Protein AF-A0A5C7RTJ5-F1 (afdb_monomer)

Nearest PDB structures (foldseek):
  2bti-assembly1_A  TM=8.858E-01  e=1.280E-05  Yersinia enterocolitica
  2mf0-assembly1_C  TM=7.910E-01  e=7.516E-06  Pseudomonas protegens Pf-5
  5yvq-assembly1_A  TM=5.275E-01  e=8.891E+00  Muvirus mu

Structure (mmCIF, N/CA/C/O backbone):
data_AF-A0A5C7RTJ5-F1
#
_entry.id   AF-A0A5C7RTJ5-F1
#
loop_
_atom_site.group_PDB
_atom_site.id
_atom_site.type_symbol
_atom_site.label_atom_id
_atom_site.label_alt_id
_atom_site.label_comp_id
_atom_site.label_asym_id
_atom_site.label_entity_id
_atom_site.label_seq_id
_atom_site.pdbx_PDB_ins_code
_atom_site.Cartn_x
_atom_site.Cartn_y
_atom_site.Cartn_z
_atom_site.occupancy
_atom_site.B_iso_or_equiv
_atom_site.auth_seq_id
_atom_site.auth_comp_id
_atom_site.auth_asym_id
_atom_site.auth_atom_id
_atom_site.pdbx_PDB_model_num
ATOM 1 N N . MET A 1 1 ? 1.711 -12.613 4.608 1.00 82.56 1 MET A N 1
ATOM 2 C CA . MET A 1 1 ? 0.826 -11.475 4.942 1.00 82.56 1 MET A CA 1
ATOM 3 C C . MET A 1 1 ? 1.358 -10.810 6.202 1.00 82.56 1 MET A C 1
ATOM 5 O O . MET A 1 1 ? 1.577 -11.515 7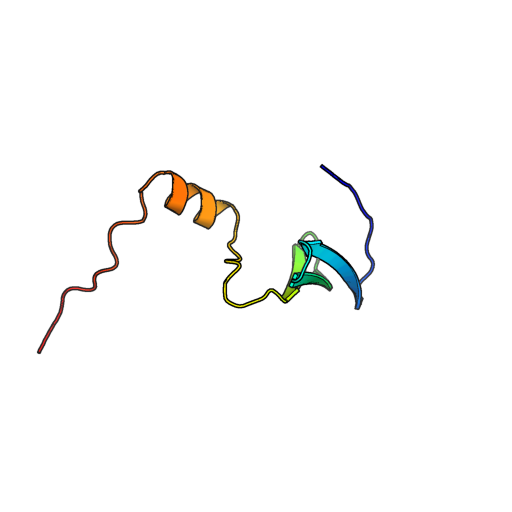.177 1.00 82.56 1 MET A O 1
ATOM 9 N N . LEU A 1 2 ? 1.600 -9.498 6.164 1.00 93.75 2 LEU A N 1
ATOM 10 C CA . LEU A 1 2 ? 1.978 -8.682 7.323 1.00 93.75 2 LEU A CA 1
ATOM 11 C C . LEU A 1 2 ? 0.781 -7.797 7.695 1.00 93.75 2 LEU A C 1
ATOM 13 O O . LEU A 1 2 ? 0.174 -7.208 6.806 1.00 93.75 2 LEU A O 1
ATOM 17 N N . ILE A 1 3 ? 0.434 -7.715 8.981 1.00 94.69 3 ILE A N 1
ATOM 18 C CA . ILE A 1 3 ? -0.760 -7.002 9.460 1.00 94.69 3 ILE A CA 1
ATOM 19 C C . ILE A 1 3 ? -0.315 -5.821 10.318 1.00 94.69 3 ILE A C 1
ATOM 21 O O . ILE A 1 3 ? 0.401 -6.007 11.299 1.00 94.69 3 ILE A O 1
ATOM 25 N N . LEU A 1 4 ? -0.746 -4.612 9.956 1.00 95.00 4 LEU A N 1
ATOM 26 C CA . LEU A 1 4 ? -0.406 -3.373 10.655 1.00 95.00 4 LEU A CA 1
ATOM 27 C C . LEU A 1 4 ? -1.661 -2.516 10.835 1.00 95.00 4 LEU A C 1
ATOM 29 O O . LEU A 1 4 ? -2.410 -2.297 9.885 1.00 95.00 4 LEU A O 1
ATOM 33 N N . THR A 1 5 ? -1.859 -1.974 12.034 1.00 94.81 5 THR A N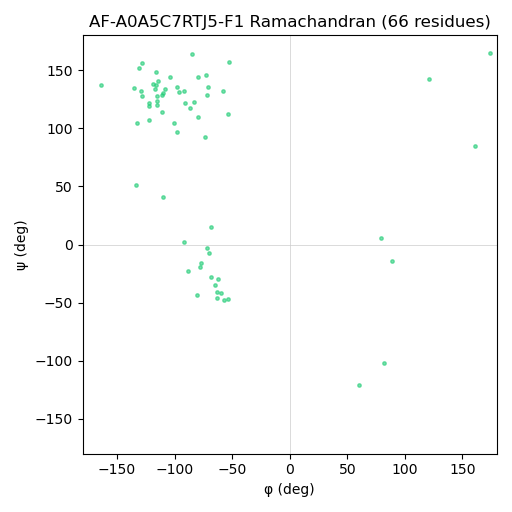 1
ATOM 34 C CA . THR A 1 5 ? -2.945 -1.023 12.311 1.00 94.81 5 THR A CA 1
ATOM 35 C C . THR A 1 5 ? -2.445 0.396 12.088 1.00 94.81 5 THR A C 1
ATOM 37 O O . THR A 1 5 ? -1.476 0.806 12.732 1.00 94.81 5 THR A O 1
ATOM 40 N N . ARG A 1 6 ? -3.090 1.148 11.189 1.00 96.25 6 ARG A N 1
ATOM 41 C CA . ARG A 1 6 ? -2.769 2.551 10.883 1.00 96.25 6 ARG A CA 1
ATOM 42 C C . ARG A 1 6 ? -3.948 3.476 11.186 1.00 96.25 6 ARG A C 1
ATOM 44 O O . ARG A 1 6 ? -5.093 3.141 10.886 1.00 96.25 6 ARG A O 1
ATOM 51 N N . ARG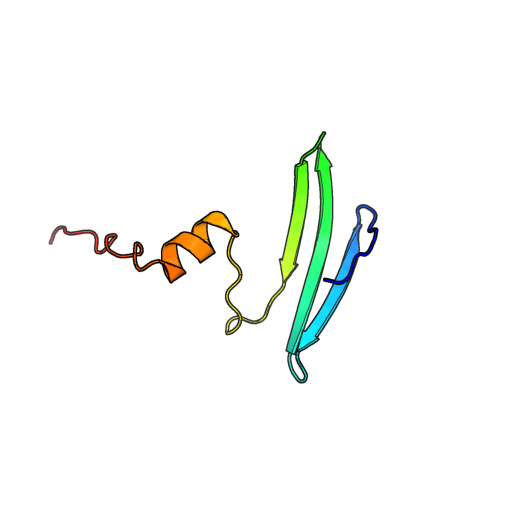 A 1 7 ? -3.665 4.639 11.773 1.00 96.81 7 ARG A N 1
ATOM 52 C CA . ARG A 1 7 ? -4.622 5.744 11.957 1.00 96.81 7 ARG A CA 1
ATOM 53 C C . ARG A 1 7 ? -4.673 6.628 10.709 1.00 96.81 7 ARG A C 1
ATOM 55 O O . ARG A 1 7 ? -3.785 6.579 9.863 1.00 96.81 7 ARG A O 1
ATOM 62 N N . ILE A 1 8 ? -5.709 7.461 10.602 1.00 97.88 8 ILE A N 1
ATOM 63 C CA . ILE A 1 8 ? -5.802 8.481 9.545 1.00 97.88 8 ILE A CA 1
ATOM 64 C C . ILE A 1 8 ? -4.581 9.408 9.632 1.00 97.88 8 ILE A C 1
ATOM 66 O O . ILE A 1 8 ? -4.233 9.874 10.714 1.00 97.88 8 ILE A O 1
ATOM 70 N N . GLY A 1 9 ? -3.939 9.656 8.493 1.00 97.31 9 GLY A N 1
ATOM 71 C CA . GLY A 1 9 ? -2.698 10.419 8.367 1.00 97.31 9 GLY A CA 1
ATOM 72 C C . GLY A 1 9 ? -1.427 9.577 8.502 1.00 97.31 9 GLY A C 1
ATOM 73 O O . GLY A 1 9 ? -0.355 10.038 8.116 1.00 97.31 9 GLY A O 1
ATOM 74 N N . GLU A 1 10 ? -1.512 8.336 8.990 1.00 98.12 10 GLU A N 1
ATOM 75 C CA . GLU A 1 10 ? -0.338 7.472 9.085 1.00 98.12 10 GLU A CA 1
ATOM 76 C C . GLU A 1 10 ? -0.001 6.832 7.735 1.00 98.12 10 GLU A C 1
ATOM 78 O O . GLU A 1 10 ? -0.874 6.454 6.946 1.00 98.12 10 GLU A O 1
ATOM 83 N N . THR A 1 11 ? 1.302 6.691 7.499 1.00 97.75 11 THR A N 1
ATOM 84 C CA . THR A 1 11 ? 1.867 6.096 6.288 1.00 97.75 11 THR A CA 1
ATOM 85 C C . THR A 1 11 ? 2.627 4.825 6.642 1.00 97.75 11 THR A C 1
ATOM 87 O O . THR A 1 11 ? 3.363 4.785 7.627 1.00 97.75 11 THR A O 1
ATOM 90 N N . LEU A 1 12 ? 2.453 3.790 5.828 1.00 96.69 12 LEU A N 1
ATOM 91 C CA . LEU A 1 12 ? 3.310 2.610 5.785 1.00 96.69 12 LEU A CA 1
ATOM 92 C C . LEU A 1 12 ? 4.205 2.693 4.543 1.00 96.69 12 LEU A C 1
ATOM 94 O O . LEU A 1 12 ? 3.780 3.187 3.497 1.00 96.69 12 LEU A O 1
ATOM 98 N N . LYS A 1 13 ? 5.444 2.225 4.671 1.00 95.62 13 LYS A N 1
ATOM 99 C CA . LYS A 1 13 ? 6.419 2.179 3.581 1.00 95.62 13 LYS A CA 1
ATOM 100 C C . LYS A 1 13 ? 6.747 0.733 3.249 1.00 95.62 13 LYS A C 1
ATOM 102 O O . LYS A 1 13 ? 6.830 -0.101 4.148 1.00 95.62 13 LYS A O 1
ATOM 107 N N . ILE A 1 14 ? 6.891 0.458 1.962 1.00 95.75 14 ILE A N 1
ATOM 108 C CA . ILE A 1 14 ? 7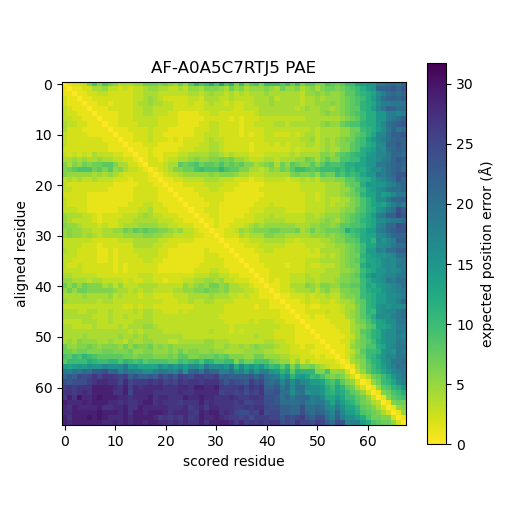.300 -0.832 1.423 1.00 95.75 14 ILE A CA 1
ATOM 109 C C . ILE A 1 14 ? 8.553 -0.565 0.596 1.00 95.75 14 ILE A C 1
ATOM 111 O O . ILE A 1 14 ? 8.472 0.035 -0.477 1.00 95.75 14 ILE A O 1
ATOM 115 N N . ASP A 1 15 ? 9.699 -0.979 1.122 1.00 94.56 15 ASP A N 1
ATOM 116 C CA . ASP A 1 15 ? 10.985 -0.870 0.444 1.00 94.56 15 ASP A CA 1
ATOM 117 C C . ASP A 1 15 ? 11.171 -2.052 -0.518 1.00 94.56 15 ASP A C 1
ATOM 119 O O . ASP A 1 15 ? 11.134 -3.217 -0.116 1.00 94.56 15 ASP A O 1
ATOM 123 N N . LEU A 1 16 ? 11.386 -1.746 -1.797 1.00 90.56 16 LEU A N 1
ATOM 124 C CA . LEU A 1 16 ? 11.690 -2.699 -2.869 1.00 90.56 16 LEU A CA 1
ATOM 125 C C . LEU A 1 16 ? 13.147 -2.528 -3.333 1.00 90.56 16 LEU A C 1
ATOM 127 O O . LEU A 1 16 ? 13.458 -2.547 -4.522 1.00 90.56 16 LEU A O 1
ATOM 131 N N . GLY A 1 17 ? 14.055 -2.322 -2.377 1.00 89.69 17 GLY A N 1
ATOM 132 C CA . GLY A 1 17 ? 15.467 -2.054 -2.640 1.00 89.69 17 GLY A CA 1
ATOM 133 C 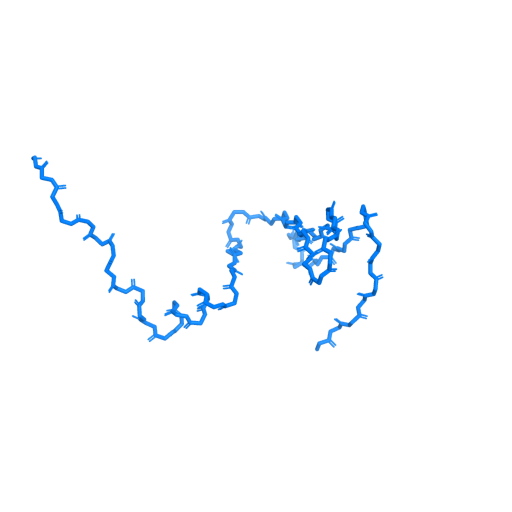C . GLY A 1 17 ? 15.713 -0.586 -2.980 1.00 89.69 17 GLY A C 1
ATOM 134 O O . GLY A 1 17 ? 15.782 0.240 -2.076 1.00 89.69 17 GLY A O 1
ATOM 135 N N . ALA A 1 18 ? 15.879 -0.270 -4.268 1.00 89.69 18 ALA A N 1
ATOM 136 C CA . ALA A 1 18 ? 16.151 1.099 -4.728 1.00 89.69 18 ALA A CA 1
ATOM 137 C C . ALA A 1 18 ? 14.899 1.994 -4.751 1.00 89.69 18 ALA A C 1
ATOM 139 O O . ALA A 1 18 ? 15.011 3.217 -4.749 1.00 89.69 18 ALA A O 1
ATOM 140 N N . GLU A 1 19 ? 13.721 1.377 -4.754 1.00 92.12 19 GLU A N 1
ATOM 141 C CA . GLU A 1 19 ? 12.432 2.041 -4.892 1.00 92.12 19 GLU A CA 1
ATOM 142 C C . GLU A 1 19 ? 11.587 1.860 -3.629 1.00 92.12 19 GLU A C 1
ATOM 144 O O . GLU A 1 19 ? 11.652 0.824 -2.961 1.00 92.12 19 GLU A O 1
ATOM 149 N N . VAL A 1 20 ? 10.754 2.852 -3.310 1.00 94.38 20 VAL A N 1
ATOM 150 C CA . VAL A 1 20 ? 9.894 2.829 -2.119 1.00 94.38 20 VAL A CA 1
ATOM 151 C C . VAL A 1 20 ? 8.458 3.134 -2.503 1.00 94.38 20 VAL A C 1
ATOM 153 O O . VAL A 1 20 ? 8.163 4.170 -3.099 1.00 94.38 20 VAL A O 1
ATOM 156 N N . ILE A 1 21 ? 7.542 2.263 -2.089 1.00 96.50 21 ILE A N 1
ATOM 157 C CA . ILE A 1 21 ? 6.105 2.514 -2.177 1.00 96.50 21 ILE A CA 1
ATOM 158 C C . ILE A 1 21 ? 5.630 3.047 -0.830 1.00 96.50 21 ILE A C 1
ATOM 160 O O . ILE A 1 21 ? 5.908 2.467 0.220 1.00 96.50 21 ILE A O 1
ATOM 164 N N . SER A 1 22 ? 4.880 4.143 -0.850 1.00 96.94 22 SER A N 1
ATOM 165 C CA . SER A 1 22 ? 4.234 4.702 0.338 1.00 96.94 22 SER A CA 1
ATOM 166 C C . SER A 1 22 ? 2.728 4.513 0.248 1.00 96.94 22 SER A C 1
ATOM 168 O O . SER A 1 22 ? 2.112 4.848 -0.763 1.00 96.94 22 SER A O 1
ATOM 170 N N . VAL A 1 23 ? 2.124 3.994 1.314 1.00 97.44 23 VAL A N 1
ATOM 171 C CA . VAL A 1 23 ? 0.675 3.824 1.419 1.00 97.44 23 VAL A CA 1
ATOM 172 C C . VAL A 1 23 ? 0.179 4.588 2.642 1.00 97.44 23 VAL A C 1
ATOM 174 O O . VAL A 1 23 ? 0.584 4.321 3.770 1.00 97.44 23 VAL A O 1
ATOM 177 N N . THR A 1 24 ? -0.698 5.558 2.424 1.00 98.06 24 THR A N 1
ATOM 178 C CA . THR A 1 24 ? -1.182 6.482 3.454 1.00 98.06 24 THR A CA 1
ATOM 179 C C . THR A 1 24 ? -2.676 6.309 3.656 1.00 98.06 24 THR A C 1
ATOM 181 O O . THR A 1 24 ? -3.450 6.300 2.696 1.00 98.06 24 THR A O 1
ATOM 184 N N . VAL A 1 25 ? -3.114 6.228 4.910 1.00 98.19 25 VAL A N 1
ATOM 185 C CA . VAL A 1 25 ? -4.544 6.254 5.235 1.00 98.19 25 VAL A CA 1
ATOM 186 C C . VAL A 1 25 ? -5.020 7.703 5.199 1.00 98.19 25 VAL A C 1
ATOM 188 O O . VAL A 1 25 ? -4.680 8.499 6.067 1.00 98.19 25 VAL A O 1
ATOM 191 N N . LEU A 1 26 ? -5.820 8.061 4.200 1.00 98.06 26 LEU A N 1
ATOM 192 C CA . LEU A 1 26 ? -6.306 9.431 4.007 1.00 98.06 26 LEU A CA 1
ATOM 193 C C . LEU A 1 26 ? -7.612 9.709 4.758 1.00 98.06 26 LEU A C 1
ATOM 195 O O . LEU A 1 26 ? -7.933 10.860 5.032 1.00 98.06 26 LEU A O 1
ATOM 199 N N . GLY A 1 27 ? -8.388 8.675 5.076 1.00 97.69 27 GLY A N 1
ATOM 200 C CA . GLY A 1 27 ? -9.642 8.831 5.803 1.00 97.69 27 GLY A CA 1
ATOM 201 C C . GLY A 1 27 ? -10.415 7.528 5.925 1.00 97.69 27 GLY A C 1
ATOM 202 O O . GLY A 1 27 ? -10.151 6.568 5.203 1.00 97.69 27 GLY A O 1
ATOM 203 N N . VAL A 1 28 ? -11.395 7.512 6.821 1.00 97.06 28 VAL A N 1
ATOM 204 C CA . VAL A 1 28 ? -12.320 6.390 7.006 1.00 97.06 28 VAL A CA 1
ATOM 205 C C . VAL A 1 28 ? -13.742 6.939 6.977 1.00 97.06 28 VAL A C 1
ATOM 207 O O . VAL A 1 28 ? -14.035 7.941 7.626 1.00 97.06 28 VAL A O 1
ATOM 210 N N . LYS A 1 29 ? -14.624 6.299 6.209 1.00 96.56 29 LYS A N 1
ATOM 211 C CA . LYS A 1 29 ? -16.052 6.621 6.132 1.00 96.56 29 LYS A CA 1
ATOM 212 C C . LYS A 1 29 ? -16.853 5.328 6.243 1.00 96.56 29 LYS A C 1
ATOM 214 O O . LYS A 1 29 ? -16.938 4.563 5.285 1.00 96.56 29 LYS A O 1
ATOM 219 N N . GLY A 1 30 ? -17.449 5.092 7.410 1.00 95.94 30 GLY A N 1
ATOM 220 C CA . GLY A 1 30 ? -18.120 3.824 7.699 1.00 95.94 30 GLY A CA 1
ATOM 221 C C . GLY A 1 30 ? -17.132 2.662 7.602 1.00 95.94 30 GLY A C 1
ATOM 222 O O . GLY A 1 30 ? -16.114 2.660 8.286 1.00 95.94 30 GLY A O 1
ATOM 223 N N . ASN A 1 31 ? -17.412 1.707 6.718 1.00 94.94 31 ASN A N 1
ATOM 224 C CA . ASN A 1 31 ? -16.538 0.568 6.427 1.00 94.94 31 ASN A CA 1
ATOM 225 C C . ASN A 1 31 ? -15.560 0.812 5.261 1.00 94.94 31 ASN A C 1
ATOM 227 O O . ASN A 1 31 ? -14.830 -0.099 4.881 1.00 94.94 31 ASN A O 1
ATOM 231 N N . GLN A 1 32 ? -15.553 2.008 4.666 1.00 96.06 32 GLN A N 1
ATOM 232 C CA . GLN A 1 32 ? -14.662 2.346 3.559 1.00 96.06 32 GLN A CA 1
ATOM 233 C C . GLN A 1 32 ? -13.443 3.111 4.062 1.00 96.06 32 GLN A C 1
ATOM 235 O O . GLN A 1 32 ? -13.561 4.070 4.826 1.00 96.06 32 GLN A O 1
ATOM 240 N N . VAL A 1 33 ? -12.268 2.727 3.570 1.00 97.00 33 VAL A N 1
ATOM 241 C CA . VAL A 1 33 ? -11.009 3.418 3.846 1.00 97.00 33 VAL A CA 1
ATOM 242 C C . VAL A 1 33 ? -10.535 4.091 2.567 1.00 97.00 33 VAL A C 1
ATOM 244 O O . VAL A 1 33 ? -10.444 3.464 1.513 1.00 97.00 33 VAL A O 1
ATOM 247 N N . ARG A 1 34 ? -10.220 5.383 2.651 1.00 97.50 34 ARG A N 1
ATOM 248 C CA . ARG A 1 34 ? -9.548 6.106 1.575 1.00 97.50 34 ARG A CA 1
ATOM 249 C C . ARG A 1 34 ? -8.049 5.916 1.746 1.00 97.50 34 ARG A C 1
ATOM 251 O O . ARG A 1 34 ? -7.485 6.349 2.747 1.00 97.50 34 ARG A O 1
ATOM 258 N N . VAL A 1 35 ? -7.418 5.294 0.762 1.00 97.56 35 VAL A N 1
ATOM 259 C CA . VAL A 1 35 ? -5.987 4.990 0.776 1.00 97.56 35 VAL A CA 1
ATOM 260 C C . VAL A 1 35 ? -5.306 5.769 -0.344 1.00 97.56 35 VAL A C 1
ATOM 262 O O . VAL A 1 35 ? -5.756 5.737 -1.488 1.00 97.56 35 VAL A O 1
ATOM 265 N N . GLY A 1 36 ? -4.251 6.504 -0.007 1.00 97.50 36 GLY A N 1
ATOM 266 C CA . GLY A 1 36 ? -3.325 7.090 -0.969 1.00 97.50 36 GLY A CA 1
ATOM 267 C C . GLY A 1 36 ? -2.173 6.125 -1.197 1.00 97.50 36 GLY A C 1
ATOM 268 O O . GLY A 1 36 ? -1.619 5.612 -0.230 1.00 97.50 36 GLY A O 1
ATOM 269 N N . ILE A 1 37 ? -1.823 5.865 -2.452 1.00 97.38 37 ILE A N 1
ATOM 270 C CA . ILE A 1 37 ? -0.675 5.030 -2.8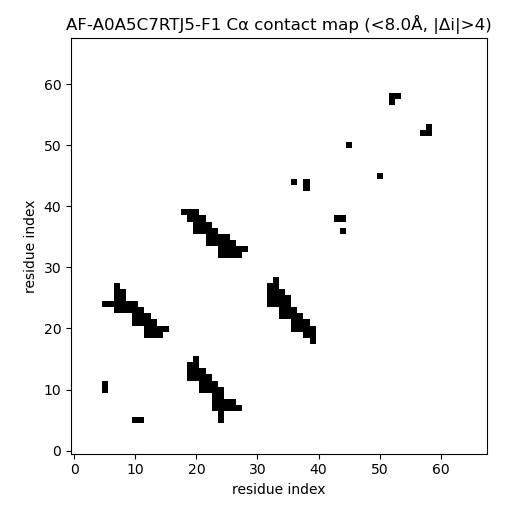09 1.00 97.38 37 ILE A CA 1
ATOM 271 C C . ILE A 1 37 ? 0.235 5.881 -3.682 1.00 97.38 37 ILE A C 1
ATOM 273 O O . ILE A 1 37 ? -0.195 6.384 -4.720 1.00 97.38 37 ILE A O 1
ATOM 277 N N . GLN A 1 38 ? 1.477 6.051 -3.249 1.00 96.31 38 GLN A N 1
ATOM 278 C CA . GLN A 1 38 ? 2.534 6.660 -4.035 1.00 96.31 38 GLN A CA 1
ATOM 279 C C . GLN A 1 38 ? 3.542 5.572 -4.375 1.00 96.31 38 GLN A C 1
ATOM 281 O O . GLN A 1 38 ? 4.192 5.023 -3.487 1.00 96.31 38 GLN A O 1
ATOM 286 N N . ALA A 1 39 ? 3.635 5.257 -5.660 1.00 95.75 39 ALA A N 1
ATOM 287 C CA . ALA A 1 39 ? 4.571 4.291 -6.202 1.00 95.75 39 ALA A CA 1
ATOM 288 C C . ALA A 1 39 ? 5.305 4.912 -7.407 1.00 95.75 39 ALA A C 1
ATOM 290 O O . ALA A 1 39 ? 4.744 5.791 -8.075 1.00 95.75 39 ALA A O 1
ATOM 291 N N . PRO A 1 40 ? 6.540 4.477 -7.682 1.00 93.94 40 PRO A N 1
ATOM 292 C CA . PRO A 1 40 ? 7.241 4.739 -8.938 1.00 93.94 40 PRO A CA 1
ATOM 293 C C . PRO A 1 40 ? 6.427 4.336 -10.174 1.00 93.94 40 PRO A C 1
ATOM 295 O O . PRO A 1 40 ? 5.527 3.500 -10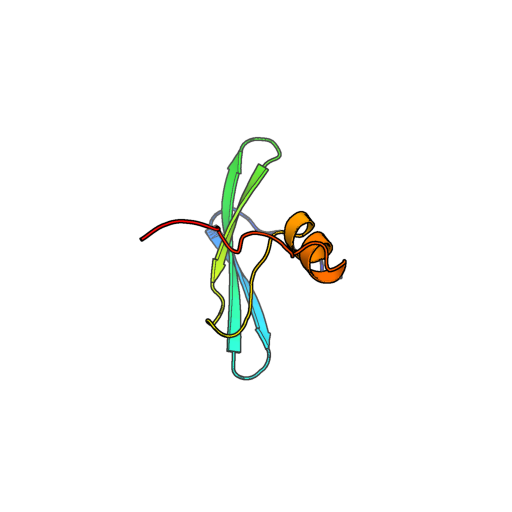.103 1.00 93.94 40 PRO A O 1
ATOM 298 N N . LYS A 1 41 ? 6.736 4.941 -11.328 1.00 89.94 41 LYS A N 1
ATOM 299 C CA . LYS A 1 41 ? 5.945 4.776 -12.567 1.00 89.94 41 LYS A CA 1
ATOM 300 C C . LYS A 1 41 ? 6.025 3.372 -13.164 1.00 89.94 41 LYS A C 1
ATOM 302 O O . LYS A 1 41 ? 5.119 2.962 -13.882 1.00 89.94 41 LYS A O 1
ATOM 307 N N . ASP A 1 42 ? 7.125 2.683 -12.915 1.00 90.44 42 ASP A N 1
ATOM 308 C CA . ASP A 1 42 ? 7.410 1.322 -13.354 1.00 90.44 42 ASP A CA 1
ATOM 309 C C . ASP A 1 42 ? 6.669 0.266 -12.522 1.00 90.44 42 ASP A C 1
ATOM 311 O O . ASP A 1 42 ? 6.518 -0.867 -12.978 1.00 90.44 42 ASP A O 1
ATOM 315 N N . ILE A 1 43 ? 6.142 0.639 -11.349 1.00 91.38 43 ILE A N 1
ATOM 316 C CA . ILE A 1 43 ? 5.387 -0.258 -10.475 1.00 91.38 43 ILE A CA 1
ATOM 317 C C . ILE A 1 43 ? 3.882 -0.004 -10.662 1.00 91.38 43 ILE A C 1
ATOM 319 O O . ILE A 1 43 ? 3.346 0.987 -10.155 1.00 91.38 43 ILE A O 1
ATOM 323 N N . PRO A 1 44 ? 3.156 -0.892 -11.366 1.00 91.25 44 PRO A N 1
ATOM 324 C CA . PRO A 1 44 ? 1.727 -0.724 -11.568 1.00 91.25 44 PRO A CA 1
ATOM 325 C C . PRO A 1 44 ? 0.946 -0.956 -10.269 1.00 91.25 44 PRO A C 1
ATOM 327 O O . PRO A 1 44 ? 1.151 -1.940 -9.558 1.00 91.25 44 PRO A O 1
ATOM 330 N N . VAL A 1 45 ? -0.013 -0.071 -9.991 1.00 93.12 45 VAL A N 1
ATOM 331 C CA . VAL A 1 45 ? -0.937 -0.181 -8.855 1.00 93.12 45 VAL A CA 1
ATOM 332 C C . VAL A 1 45 ? -2.350 -0.369 -9.393 1.00 93.12 45 VAL A C 1
ATOM 334 O O . VAL A 1 45 ? -2.878 0.481 -10.111 1.00 93.12 45 VAL A O 1
ATOM 337 N N . HIS A 1 46 ? -2.979 -1.482 -9.030 1.00 93.25 46 HIS A N 1
ATOM 338 C CA . HIS A 1 46 ? -4.322 -1.840 -9.474 1.00 93.25 46 HIS A CA 1
ATOM 339 C C . HIS A 1 46 ? -5.212 -2.179 -8.284 1.00 93.25 46 HIS A C 1
ATOM 341 O O . HIS A 1 46 ? -4.736 -2.586 -7.227 1.00 93.25 46 HIS A O 1
ATOM 347 N N . ARG A 1 47 ? -6.526 -2.043 -8.476 1.00 92.75 47 ARG A N 1
ATOM 348 C CA . ARG A 1 47 ? -7.489 -2.697 -7.591 1.00 92.75 47 ARG A CA 1
ATOM 349 C C . ARG A 1 47 ? -7.480 -4.197 -7.877 1.00 92.75 47 ARG A C 1
ATOM 351 O O . ARG A 1 47 ? -7.284 -4.585 -9.031 1.00 92.75 47 ARG A O 1
ATOM 358 N N . GLU A 1 48 ? -7.689 -5.012 -6.853 1.00 91.81 48 GLU A N 1
ATOM 359 C CA . GLU A 1 48 ? -7.608 -6.474 -6.941 1.00 91.81 48 GLU A CA 1
ATOM 360 C C . GLU A 1 48 ? -8.505 -7.031 -8.052 1.00 91.81 48 GLU A C 1
ATOM 362 O O . GLU A 1 48 ? -8.033 -7.758 -8.923 1.00 91.81 48 GLU A O 1
ATOM 367 N N . GLU A 1 49 ? -9.760 -6.584 -8.127 1.00 90.56 49 GLU A N 1
ATOM 368 C CA . GLU A 1 49 ? -10.720 -7.055 -9.124 1.00 90.56 49 GLU A CA 1
ATOM 369 C C . GLU A 1 49 ? -10.290 -6.754 -10.569 1.00 90.56 49 GLU A C 1
ATOM 371 O O . GLU A 1 49 ? -10.627 -7.488 -11.501 1.00 90.56 49 GLU A O 1
ATOM 376 N N . ILE A 1 50 ? -9.530 -5.673 -10.769 1.00 92.06 50 ILE A N 1
ATOM 377 C CA . ILE A 1 50 ? -8.972 -5.304 -12.072 1.00 92.06 50 ILE A CA 1
ATOM 378 C C . ILE A 1 50 ? -7.719 -6.128 -12.358 1.00 92.06 50 ILE A C 1
ATOM 380 O O . ILE A 1 50 ? -7.571 -6.636 -13.469 1.00 92.06 50 ILE A O 1
ATOM 384 N N . TYR A 1 51 ? -6.847 -6.296 -11.362 1.00 90.69 51 TYR A N 1
ATOM 385 C CA . TYR A 1 51 ? -5.644 -7.115 -11.481 1.00 90.69 51 TYR A CA 1
ATOM 386 C C . TYR A 1 51 ? -5.987 -8.554 -11.875 1.00 90.69 51 TYR A C 1
ATOM 388 O O . TYR A 1 51 ? -5.431 -9.075 -12.840 1.00 90.69 51 TYR A O 1
ATOM 396 N N . GLU A 1 52 ? -6.963 -9.168 -11.205 1.00 91.25 52 GLU A N 1
ATOM 397 C CA . GLU A 1 52 ? -7.405 -10.520 -11.533 1.00 91.25 52 GLU A CA 1
ATOM 398 C C . GLU A 1 52 ? -7.932 -10.642 -12.967 1.00 91.25 52 GLU A C 1
ATOM 400 O O . GLU A 1 52 ? -7.627 -11.612 -13.658 1.00 91.25 52 GLU A O 1
ATOM 405 N N . ARG A 1 53 ? -8.715 -9.663 -13.443 1.00 89.81 53 ARG A N 1
ATOM 406 C CA . ARG A 1 53 ? -9.212 -9.650 -14.831 1.00 89.81 53 ARG A CA 1
ATOM 407 C C . ARG A 1 53 ? -8.072 -9.552 -15.843 1.00 89.81 53 ARG A C 1
ATOM 409 O O . ARG A 1 53 ? -8.108 -10.232 -16.864 1.00 89.81 53 ARG A O 1
ATOM 416 N N . ILE A 1 54 ? -7.059 -8.733 -15.560 1.00 88.25 54 ILE A N 1
ATOM 417 C CA . ILE A 1 54 ? -5.866 -8.622 -16.410 1.00 88.25 54 ILE A CA 1
ATOM 418 C C . ILE A 1 54 ? -5.118 -9.961 -16.445 1.00 88.25 54 ILE A C 1
ATOM 420 O O . ILE A 1 54 ? -4.781 -10.434 -17.528 1.00 88.25 54 ILE A O 1
ATOM 424 N N . GLN A 1 55 ? -4.918 -10.602 -15.288 1.00 85.62 55 GLN A N 1
ATOM 425 C CA . GLN A 1 55 ? -4.227 -11.895 -15.185 1.00 85.62 55 GLN A CA 1
ATOM 426 C C . GLN A 1 55 ? -4.975 -13.037 -15.883 1.00 85.62 55 GLN A C 1
ATOM 428 O O . GLN A 1 55 ? -4.347 -13.903 -16.485 1.00 85.62 55 GLN A O 1
ATOM 433 N N . ARG A 1 56 ? -6.314 -13.019 -15.868 1.00 86.50 56 ARG A N 1
ATOM 434 C CA . ARG A 1 56 ? -7.146 -13.988 -16.602 1.00 86.50 56 ARG A CA 1
ATOM 435 C C . ARG A 1 56 ? -7.102 -13.815 -18.127 1.00 86.50 56 ARG A C 1
ATOM 437 O O . ARG A 1 56 ? -7.618 -14.661 -18.846 1.00 86.50 56 ARG A O 1
ATOM 444 N N . GLY A 1 57 ? -6.467 -12.755 -18.637 1.00 75.69 57 GLY A N 1
ATOM 445 C CA . GLY A 1 57 ? -6.400 -12.475 -20.074 1.00 75.69 57 GLY A CA 1
ATOM 446 C C . GLY A 1 57 ? -7.673 -11.838 -20.643 1.00 75.69 57 GLY A C 1
ATOM 447 O O . GLY A 1 57 ? -7.740 -11.578 -21.845 1.00 75.69 57 GLY A O 1
ATOM 448 N N . ASP A 1 58 ? -8.638 -11.497 -19.782 1.00 69.00 58 ASP A N 1
ATOM 449 C CA . ASP A 1 58 ? -9.904 -10.838 -20.137 1.00 69.00 58 ASP A CA 1
ATOM 450 C C . ASP A 1 58 ? -9.702 -9.359 -20.531 1.00 69.00 58 ASP A C 1
ATOM 452 O O . ASP A 1 58 ? -10.632 -8.667 -20.942 1.00 69.00 58 ASP A O 1
ATOM 456 N N . GLY A 1 59 ? -8.464 -8.859 -20.451 1.00 58.56 59 GLY A N 1
ATOM 457 C CA . GLY A 1 59 ? -8.046 -7.507 -20.837 1.00 58.56 59 GLY A CA 1
ATOM 458 C C . GLY A 1 59 ? -8.086 -7.205 -22.342 1.00 58.56 59 GLY A C 1
ATOM 459 O O . GLY A 1 59 ? -7.499 -6.215 -22.779 1.00 58.56 59 GLY A O 1
ATOM 460 N N . ARG A 1 60 ? -8.759 -8.022 -23.162 1.00 58.75 60 ARG A N 1
ATOM 461 C CA . ARG A 1 60 ? -9.032 -7.701 -24.569 1.00 58.75 60 ARG A CA 1
ATOM 462 C C . ARG A 1 60 ? -10.441 -7.142 -24.705 1.00 58.75 60 ARG A C 1
ATOM 464 O O . ARG A 1 60 ? -11.400 -7.891 -24.844 1.00 58.75 60 ARG A O 1
ATOM 471 N N . THR A 1 61 ? -10.537 -5.815 -24.730 1.00 54.47 61 THR A N 1
ATOM 472 C CA . THR A 1 61 ? -11.125 -5.019 -25.832 1.00 54.47 61 THR A CA 1
ATOM 473 C C . THR A 1 61 ? -11.483 -3.634 -25.301 1.00 54.47 61 THR A C 1
ATOM 475 O O . THR A 1 61 ? -12.620 -3.359 -24.952 1.00 54.47 61 THR A O 1
ATOM 478 N N . LEU A 1 62 ? -10.495 -2.740 -25.287 1.00 52.91 62 LEU A N 1
ATOM 479 C CA . LEU A 1 62 ? -10.701 -1.329 -25.618 1.00 52.91 62 LEU A CA 1
ATOM 480 C C . LEU A 1 62 ? -9.582 -0.897 -26.580 1.00 52.91 62 LEU A C 1
ATOM 482 O O . LEU A 1 62 ? -8.911 0.108 -26.379 1.00 52.91 62 LEU A O 1
ATOM 486 N N . LYS A 1 63 ? -9.378 -1.656 -27.668 1.00 47.84 63 LYS A N 1
ATOM 487 C CA . LYS A 1 63 ? -9.098 -0.976 -28.936 1.00 47.84 63 LYS A CA 1
ATOM 488 C C . LYS A 1 63 ? -10.444 -0.408 -29.353 1.00 47.84 63 LYS A C 1
ATOM 490 O O . LYS A 1 63 ? -11.262 -1.125 -29.921 1.00 47.84 63 LYS A O 1
ATOM 495 N N . ALA A 1 64 ? -10.701 0.834 -28.956 1.00 46.78 64 ALA A N 1
ATOM 496 C CA . ALA A 1 64 ? -11.783 1.602 -29.536 1.00 46.78 64 ALA A CA 1
ATOM 497 C C . ALA A 1 64 ? -11.572 1.583 -31.053 1.00 46.78 64 ALA A C 1
ATOM 499 O O . ALA A 1 64 ? -10.569 2.076 -31.568 1.00 46.78 64 ALA A O 1
ATOM 500 N N . VAL A 1 65 ? -12.483 0.910 -31.744 1.00 51.53 65 VAL A N 1
ATOM 501 C CA . VAL A 1 65 ? -12.689 1.101 -33.169 1.00 51.53 65 VAL A CA 1
ATOM 502 C C . VAL A 1 65 ? -13.365 2.459 -33.321 1.00 51.53 65 VAL A C 1
ATOM 504 O O . VAL A 1 65 ? -14.392 2.702 -32.687 1.00 51.53 65 VAL A O 1
ATOM 507 N N . GLY A 1 66 ? -12.804 3.299 -34.190 1.00 45.16 66 GLY A N 1
ATOM 508 C CA . GLY A 1 66 ? -13.509 4.411 -34.821 1.00 45.16 66 GLY A CA 1
ATOM 509 C C . GLY A 1 66 ? -12.916 5.791 -34.558 1.00 45.16 66 GLY A C 1
ATOM 510 O O . GLY A 1 66 ? -12.506 6.078 -33.443 1.00 45.16 66 GLY A O 1
ATOM 511 N N . HIS A 1 67 ? -12.881 6.728 -35.499 1.00 41.38 67 HIS A N 1
ATOM 512 C CA . HIS A 1 67 ? -13.225 6.788 -36.925 1.00 41.38 67 HIS 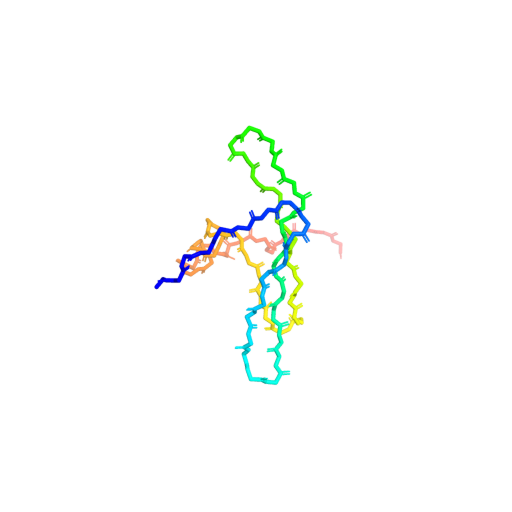A CA 1
ATOM 513 C C . HIS A 1 67 ? -12.541 8.078 -37.425 1.00 41.38 67 HIS A C 1
ATOM 515 O O . HIS A 1 67 ? -12.621 9.087 -36.722 1.00 41.38 67 HIS A O 1
ATOM 521 N N . GLY A 1 68 ? -11.911 8.060 -38.603 1.00 42.06 68 GLY A N 1
ATOM 522 C CA . GLY A 1 68 ? -11.306 9.241 -39.234 1.00 42.06 68 GLY A CA 1
ATOM 523 C C . GLY A 1 68 ? -10.019 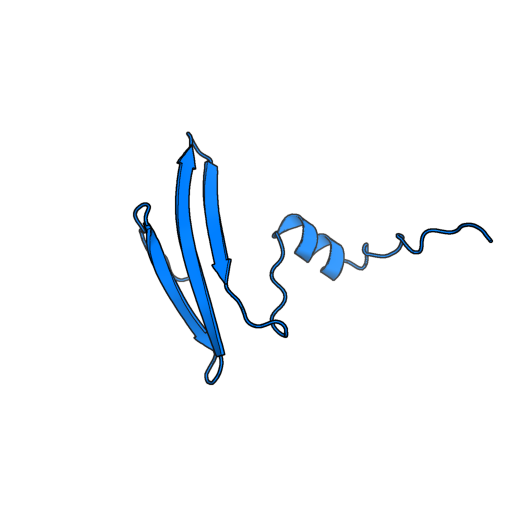8.908 -39.956 1.00 42.06 68 GLY A C 1
ATOM 524 O O . GLY A 1 68 ? -8.966 8.975 -39.290 1.00 42.06 68 GLY A O 1
#

Sequence (68 aa):
MLILTRRIGETLKIDLGAEVISVTVLGVKGNQVRVGIQAPKDIPVHREEIYERIQRGDGRTLKAVGHG

Radius of gyration: 16.58 Å; Cα contacts (8 Å, |Δi|>4): 70; chains: 1; bounding box: 34×24×52 Å

Secondary structure (DSSP, 8-state):
-------TT-EEEEEETTEEEEEEEEEEETTEEEEEEE--TTS----HHHHHHHHTT-----------

Mean predicted aligned error: 7.77 Å

pLDDT: mean 86.96, std 16.3, range [41.38, 98.19]

Solvent-accessible surface area (backbone atoms only — not comparable to full-atom values): 4637 Å² total; per-residue (Å²): 140,87,90,80,93,74,55,74,75,38,69,50,77,48,77,68,82,95,46,62,35,37,42,30,32,71,37,75,58,91,94,44,72,44,71,46,76,50,60,56,90,89,55,86,83,72,57,68,78,56,46,53,39,48,74,72,60,65,70,74,80,79,78,75,82,83,87,135

Foldseek 3Di:
DDDDDDDAQDWDWDDPDVWIKIKGFPDDDPPDTDIDIDGDPVDDDDDPVVVVCVVVVVPPDPPDDDDD